Protein AF-A0A7W1K7L1-F1 (afdb_monomer_lite)

Structure (mmCIF, N/CA/C/O backbone):
data_AF-A0A7W1K7L1-F1
#
_entry.id   AF-A0A7W1K7L1-F1
#
loop_
_atom_site.group_PDB
_atom_site.id
_atom_site.type_symbol
_atom_site.label_atom_id
_atom_site.label_alt_id
_atom_site.label_comp_id
_atom_site.label_asym_id
_atom_site.label_entity_id
_atom_site.label_seq_id
_atom_site.pdbx_PDB_ins_code
_atom_site.Cartn_x
_atom_site.Cartn_y
_atom_site.Cartn_z
_atom_site.occupancy
_atom_site.B_iso_or_equiv
_atom_site.auth_seq_id
_atom_site.auth_comp_id
_atom_site.auth_asym_id
_atom_site.auth_atom_id
_atom_site.pdbx_PDB_model_num
ATOM 1 N N . MET A 1 1 ? -33.844 -3.583 -2.821 1.00 43.12 1 MET A N 1
ATOM 2 C CA . MET A 1 1 ? -33.675 -2.345 -3.615 1.00 43.12 1 MET A CA 1
ATOM 3 C C . MET A 1 1 ? -32.262 -1.815 -3.399 1.00 43.12 1 MET A C 1
ATOM 5 O O . MET A 1 1 ? -32.013 -1.172 -2.392 1.00 43.12 1 MET A O 1
ATOM 9 N N . ALA A 1 2 ? -31.323 -2.146 -4.287 1.00 48.47 2 ALA A N 1
ATOM 10 C CA . ALA A 1 2 ? -29.920 -1.733 -4.203 1.00 48.47 2 ALA A CA 1
ATOM 11 C C . ALA A 1 2 ? -29.493 -1.219 -5.583 1.00 48.47 2 ALA A C 1
ATOM 13 O O . ALA A 1 2 ? -29.470 -1.991 -6.535 1.00 48.47 2 ALA A O 1
ATOM 14 N N . GLY A 1 3 ? -29.236 0.086 -5.717 1.00 50.56 3 GLY A N 1
ATOM 15 C CA . GLY A 1 3 ? -28.965 0.656 -7.043 1.00 50.56 3 GLY A CA 1
ATOM 16 C C . GLY A 1 3 ? -28.605 2.139 -7.125 1.00 50.56 3 GLY A C 1
ATOM 17 O O . GLY A 1 3 ? -28.751 2.700 -8.200 1.00 50.56 3 GLY A O 1
ATOM 18 N N . HIS A 1 4 ? -28.144 2.795 -6.049 1.00 46.75 4 HIS A N 1
ATOM 19 C CA . HIS A 1 4 ? -27.889 4.251 -6.092 1.00 46.75 4 HIS A CA 1
ATOM 20 C C . HIS A 1 4 ? -26.486 4.717 -5.657 1.00 46.75 4 HIS A C 1
ATOM 22 O O . HIS A 1 4 ? -26.177 5.897 -5.786 1.00 46.75 4 HIS A O 1
ATOM 28 N N . HIS A 1 5 ? -25.577 3.829 -5.235 1.00 46.12 5 HIS A N 1
ATOM 29 C CA . HIS A 1 5 ? -24.239 4.257 -4.779 1.00 46.12 5 HIS A CA 1
ATOM 30 C C . HIS A 1 5 ? -23.167 4.363 -5.879 1.00 46.12 5 HIS A C 1
ATOM 32 O O . HIS A 1 5 ? -22.058 4.813 -5.600 1.00 46.12 5 HIS A O 1
ATOM 38 N N . ARG A 1 6 ? -23.468 4.000 -7.135 1.00 51.22 6 ARG A N 1
ATOM 39 C CA . ARG A 1 6 ? -22.463 3.982 -8.218 1.00 51.22 6 ARG A CA 1
ATOM 40 C C . ARG A 1 6 ? -22.282 5.337 -8.930 1.00 51.22 6 ARG A C 1
ATOM 42 O O . ARG A 1 6 ? -21.252 5.557 -9.554 1.00 51.22 6 ARG A O 1
ATOM 49 N N . VAL A 1 7 ? -23.223 6.277 -8.794 1.00 51.81 7 VAL A N 1
ATOM 50 C CA . VAL A 1 7 ? -23.229 7.530 -9.586 1.00 51.81 7 VAL A CA 1
ATOM 51 C C . VAL A 1 7 ? -22.356 8.643 -8.977 1.00 51.81 7 VAL A C 1
ATOM 53 O O . VAL A 1 7 ? -21.816 9.474 -9.702 1.00 51.81 7 VAL A O 1
ATOM 56 N N . LEU A 1 8 ? -22.124 8.639 -7.659 1.00 44.47 8 LEU A N 1
ATOM 57 C CA . LEU A 1 8 ? -21.422 9.741 -6.977 1.00 44.47 8 LEU A CA 1
ATOM 58 C C . LEU A 1 8 ? -19.883 9.696 -7.072 1.00 44.47 8 LEU A C 1
ATOM 60 O O . LEU A 1 8 ? -19.234 10.683 -6.739 1.00 44.47 8 LEU A O 1
ATOM 64 N N . ARG A 1 9 ? -19.272 8.607 -7.569 1.00 45.88 9 ARG A N 1
ATOM 65 C CA . ARG A 1 9 ? -17.807 8.534 -7.783 1.00 45.88 9 ARG A CA 1
ATOM 66 C C . ARG A 1 9 ? -17.337 9.094 -9.134 1.00 45.88 9 ARG A C 1
ATOM 68 O O . ARG A 1 9 ? -16.158 9.412 -9.270 1.00 45.88 9 ARG A O 1
ATOM 75 N N . GLY A 1 10 ? -18.229 9.257 -10.115 1.00 44.47 10 GLY A N 1
ATOM 76 C CA . GLY A 1 10 ? -17.862 9.728 -11.459 1.00 44.47 10 GLY A CA 1
ATOM 77 C C . GLY A 1 10 ? -17.667 11.245 -11.575 1.00 44.47 10 GLY A C 1
ATOM 78 O O . GLY A 1 10 ? -16.867 11.714 -12.382 1.00 44.47 10 GLY A O 1
ATOM 79 N N . THR A 1 11 ? -18.361 12.044 -10.760 1.00 44.56 11 THR A N 1
ATOM 80 C CA . THR A 1 11 ? -18.373 13.511 -10.908 1.00 44.56 11 THR A CA 1
ATOM 81 C C . THR A 1 11 ? -17.123 14.192 -10.350 1.00 44.56 11 THR A C 1
ATOM 83 O O . THR A 1 11 ? -16.664 15.175 -10.933 1.00 44.56 11 THR A O 1
ATOM 86 N N . PHE A 1 12 ? -16.509 13.645 -9.295 1.00 52.03 12 PHE A N 1
ATOM 87 C CA . PHE A 1 12 ? -15.275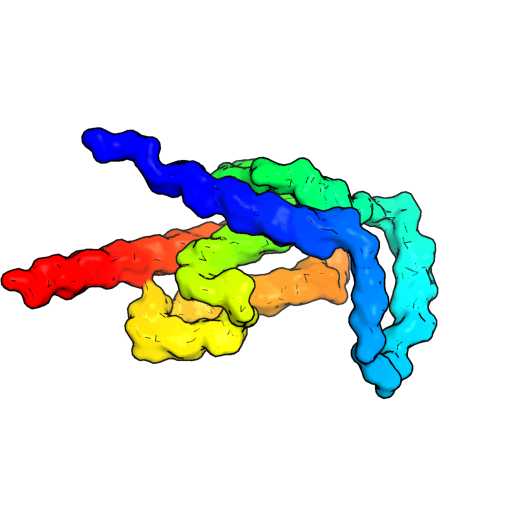 14.197 -8.716 1.00 52.03 12 PHE A CA 1
ATOM 88 C C . PHE A 1 12 ? -14.072 14.062 -9.666 1.00 52.03 12 PHE A C 1
ATOM 90 O O . PHE A 1 12 ? -13.269 14.985 -9.803 1.00 52.03 12 PHE A O 1
ATOM 97 N N . ARG A 1 13 ? -13.998 12.955 -10.423 1.00 50.19 13 ARG A N 1
ATOM 98 C CA . ARG A 1 13 ? -12.931 12.719 -11.413 1.00 50.19 13 ARG A CA 1
ATOM 99 C C . ARG A 1 13 ? -12.939 13.749 -12.548 1.00 50.19 13 ARG A C 1
ATOM 101 O O . ARG A 1 13 ? -11.878 14.145 -13.027 1.00 50.19 13 ARG A O 1
ATOM 108 N N . ARG A 1 14 ? -14.118 14.251 -12.935 1.00 54.31 14 ARG A N 1
ATOM 109 C CA . ARG A 1 14 ? -14.247 15.240 -14.018 1.00 54.31 14 ARG A CA 1
ATOM 110 C C . ARG A 1 14 ? -13.666 16.608 -13.640 1.00 54.31 14 ARG A C 1
ATOM 112 O O . ARG A 1 14 ? -13.083 17.257 -14.496 1.00 54.31 14 ARG A O 1
ATOM 119 N N . GLN A 1 15 ? -13.761 17.024 -12.373 1.00 50.12 15 GLN A N 1
ATOM 120 C CA . GLN A 1 15 ? -13.224 18.319 -11.923 1.00 50.12 15 GLN A CA 1
ATOM 121 C C . GLN A 1 15 ? -11.690 18.334 -11.852 1.00 50.12 15 GLN A C 1
ATOM 123 O O . GLN A 1 15 ? -11.073 19.337 -12.207 1.00 50.12 15 GLN A O 1
ATOM 128 N N . ILE A 1 16 ? -11.068 17.213 -11.469 1.00 57.78 16 ILE A N 1
ATOM 129 C CA . ILE A 1 16 ? -9.602 17.074 -11.474 1.00 57.78 16 ILE A CA 1
ATOM 130 C C . ILE A 1 16 ? -9.067 17.056 -12.913 1.00 57.78 16 ILE A C 1
ATOM 132 O O . ILE A 1 16 ? -8.047 17.680 -13.195 1.00 57.78 16 ILE A O 1
ATOM 136 N N . ARG A 1 17 ? -9.792 16.420 -13.842 1.00 47.59 17 ARG A N 1
ATOM 137 C CA . ARG A 1 17 ? -9.456 16.416 -15.273 1.00 47.59 17 ARG A CA 1
ATOM 138 C C . ARG A 1 17 ? -9.437 17.829 -15.864 1.00 47.59 17 ARG A C 1
ATOM 140 O O . ARG A 1 17 ? -8.451 18.207 -16.485 1.00 47.59 17 ARG A O 1
ATOM 147 N N . THR A 1 18 ? -10.447 18.650 -15.570 1.00 52.47 18 THR A N 1
ATOM 148 C CA . THR A 1 18 ? -10.486 20.056 -16.015 1.00 52.47 18 THR A CA 1
ATOM 149 C C . THR A 1 18 ? -9.345 20.900 -15.427 1.00 52.47 18 THR A C 1
ATOM 151 O O . THR A 1 18 ? -8.847 21.808 -16.088 1.00 52.47 18 THR A O 1
ATOM 154 N N . LEU A 1 19 ? -8.893 20.594 -14.206 1.00 54.38 19 LEU A N 1
ATOM 155 C CA . LEU A 1 19 ? -7.740 21.252 -13.575 1.00 54.38 19 LEU A CA 1
ATOM 156 C C . LEU A 1 19 ? -6.390 20.835 -14.182 1.00 54.38 19 LEU A C 1
ATOM 158 O O . LEU A 1 19 ? -5.443 21.617 -14.125 1.00 54.38 19 LEU A O 1
ATOM 162 N N . LEU A 1 20 ? -6.297 19.633 -14.758 1.00 54.44 20 LEU A N 1
ATOM 163 C CA . LEU A 1 20 ? -5.069 19.091 -15.354 1.00 54.44 20 LEU A CA 1
ATOM 164 C C . LEU A 1 20 ? -4.956 19.337 -16.866 1.00 54.44 20 LEU A C 1
ATOM 166 O O . LEU A 1 20 ? -3.842 19.405 -17.379 1.00 54.44 20 LEU A O 1
ATOM 170 N N . GLU A 1 21 ? -6.078 19.483 -17.574 1.00 62.81 21 GLU A N 1
ATOM 171 C CA . GLU A 1 21 ? -6.118 19.770 -19.019 1.00 62.81 21 GLU A CA 1
ATOM 172 C C . GLU A 1 21 ? -6.069 21.282 -19.329 1.00 62.81 21 GLU A C 1
ATOM 174 O O . GLU A 1 21 ? -5.830 21.681 -20.469 1.00 62.81 21 GLU A O 1
ATOM 179 N N . GLY A 1 22 ? -6.251 22.144 -18.322 1.00 49.06 22 GLY A N 1
ATOM 180 C CA . GLY A 1 22 ? -6.061 23.589 -18.453 1.00 49.06 22 GLY A CA 1
ATOM 181 C C . GLY A 1 22 ? -4.575 23.987 -18.514 1.00 49.06 22 GLY A C 1
ATOM 182 O O . GLY A 1 22 ? -3.738 23.344 -17.879 1.00 49.06 22 GLY A O 1
ATOM 183 N N . PRO A 1 23 ? -4.205 25.065 -19.237 1.00 51.47 23 PRO A N 1
ATOM 184 C CA . PRO A 1 23 ? -2.822 25.525 -19.311 1.00 51.47 23 PRO A CA 1
ATOM 185 C C . PRO A 1 23 ? -2.317 25.866 -17.906 1.00 51.47 23 PRO A C 1
ATOM 187 O O . PRO A 1 23 ? -2.816 26.794 -17.266 1.00 51.47 23 PRO A O 1
ATOM 190 N N . ILE A 1 24 ? -1.333 25.097 -17.428 1.00 55.31 24 ILE A N 1
ATOM 191 C CA . ILE A 1 24 ? -0.724 25.240 -16.103 1.00 55.31 24 ILE A CA 1
ATOM 192 C C . ILE A 1 24 ? -0.146 26.655 -15.995 1.00 55.31 24 ILE A C 1
ATOM 194 O O . ILE A 1 24 ? 0.951 26.956 -16.472 1.00 55.31 24 ILE A O 1
ATOM 198 N N . LYS A 1 25 ? -0.912 27.560 -15.381 1.00 49.34 25 LYS A N 1
ATOM 199 C CA . LYS A 1 25 ? -0.480 28.922 -15.074 1.00 49.34 25 LYS A CA 1
ATOM 200 C C . LYS A 1 25 ? 0.642 28.808 -14.049 1.00 49.34 25 LYS A C 1
ATOM 202 O O . LYS A 1 25 ? 0.368 28.515 -12.894 1.00 49.34 25 LYS A O 1
ATOM 207 N N . ARG A 1 26 ? 1.889 28.986 -14.503 1.00 45.91 26 ARG A N 1
ATOM 208 C CA . ARG A 1 26 ? 3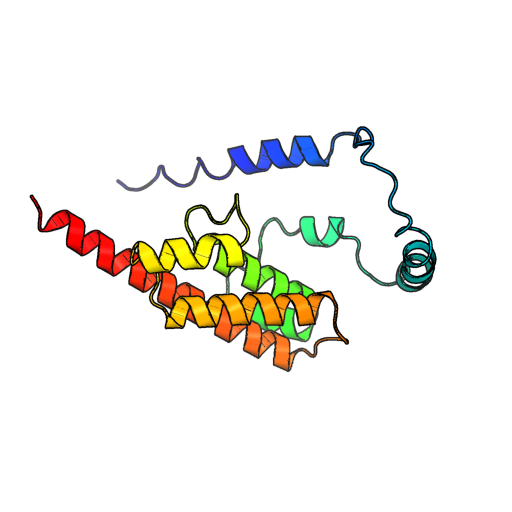.140 29.079 -13.724 1.00 45.91 26 ARG A CA 1
ATOM 209 C C . ARG A 1 26 ? 2.898 29.414 -12.243 1.00 45.91 26 ARG A C 1
ATOM 211 O O . ARG A 1 26 ? 2.685 30.574 -11.893 1.00 45.91 26 ARG A O 1
ATOM 218 N N . TRP A 1 27 ? 2.982 28.406 -11.377 1.00 45.28 27 TRP A N 1
ATOM 219 C CA . TRP A 1 27 ? 3.148 28.628 -9.944 1.00 45.28 27 TRP A CA 1
ATOM 220 C C . TRP A 1 27 ? 4.601 29.040 -9.724 1.00 45.28 27 TRP A C 1
ATOM 222 O O . TRP A 1 27 ? 5.528 28.251 -9.884 1.00 45.28 27 TRP A O 1
ATOM 232 N N . LYS A 1 28 ? 4.798 30.329 -9.455 1.00 49.06 28 LYS A N 1
ATOM 233 C CA . LYS A 1 28 ? 6.099 30.931 -9.172 1.00 49.06 28 LYS A CA 1
ATOM 234 C C . LYS A 1 28 ? 6.452 30.614 -7.716 1.00 49.06 28 LYS A C 1
ATOM 236 O O . LYS A 1 28 ? 6.093 31.372 -6.822 1.00 49.06 28 LYS A O 1
ATOM 241 N N . ALA A 1 29 ? 7.103 29.478 -7.482 1.00 43.91 29 ALA A N 1
ATOM 242 C CA . ALA A 1 29 ? 7.552 29.049 -6.161 1.00 43.91 29 ALA A CA 1
ATOM 243 C C . ALA A 1 29 ? 9.087 29.005 -6.097 1.00 43.91 29 ALA A C 1
ATOM 245 O O . ALA A 1 29 ? 9.675 27.977 -6.389 1.00 43.91 29 ALA A O 1
ATOM 246 N N . GLY A 1 30 ? 9.680 30.141 -5.706 1.00 48.38 30 GLY A N 1
ATOM 247 C CA . GLY A 1 30 ? 10.925 30.257 -4.925 1.00 48.38 30 GLY A CA 1
ATOM 248 C C . GLY A 1 30 ? 12.270 29.775 -5.513 1.00 48.38 30 GLY A C 1
ATOM 249 O O . GLY A 1 30 ? 12.303 28.914 -6.383 1.00 48.38 30 GLY A O 1
ATOM 250 N N . PRO A 1 31 ? 13.407 30.325 -5.036 1.00 44.44 31 PRO A N 1
ATOM 251 C CA . PRO A 1 31 ? 14.736 30.046 -5.570 1.00 44.44 31 PRO A CA 1
ATOM 252 C C . PRO A 1 31 ? 15.400 28.898 -4.797 1.00 44.44 31 PRO A C 1
ATOM 254 O O . PRO A 1 31 ? 16.012 29.115 -3.756 1.00 44.44 31 PRO A O 1
ATOM 257 N N . PHE A 1 32 ? 15.295 27.673 -5.304 1.00 41.03 32 PHE A N 1
ATOM 258 C CA . PHE A 1 32 ? 16.209 26.599 -4.921 1.00 41.03 32 PHE A CA 1
ATOM 259 C C . PHE A 1 32 ? 16.811 26.006 -6.192 1.00 41.03 32 PHE A C 1
ATOM 261 O O . PHE A 1 32 ? 16.098 25.490 -7.049 1.00 41.03 32 PHE A O 1
ATOM 268 N N . GLU A 1 33 ? 18.132 26.132 -6.311 1.00 44.78 33 GLU A N 1
ATOM 269 C CA . GLU A 1 33 ? 18.977 25.657 -7.411 1.00 44.78 33 GLU A CA 1
ATOM 270 C C . GLU A 1 33 ? 19.049 24.118 -7.446 1.00 44.78 33 GLU A C 1
ATOM 272 O O . GLU A 1 33 ? 20.100 23.517 -7.264 1.00 44.78 33 GLU A O 1
ATOM 277 N N . PHE A 1 34 ? 17.914 23.455 -7.669 1.00 44.59 34 PHE A N 1
ATOM 278 C CA . PHE A 1 34 ? 17.819 21.995 -7.815 1.00 44.59 34 PHE A CA 1
ATOM 279 C C . PHE A 1 34 ? 17.600 21.550 -9.273 1.00 44.59 34 PHE A C 1
ATOM 281 O O . PHE A 1 34 ? 17.309 20.386 -9.539 1.00 44.59 34 PHE A O 1
ATOM 288 N N . GLU A 1 35 ? 17.714 22.472 -10.234 1.00 45.75 35 GLU A N 1
ATOM 289 C CA . GLU A 1 35 ? 17.145 22.287 -11.577 1.00 45.75 35 GLU A CA 1
ATOM 290 C C . GLU A 1 35 ? 18.160 21.893 -12.667 1.00 45.75 35 GLU A C 1
ATOM 292 O O . GLU A 1 35 ? 17.755 21.459 -13.744 1.00 45.75 35 GLU A O 1
ATOM 297 N N . ASN A 1 36 ? 19.474 21.974 -12.421 1.00 44.47 36 ASN A N 1
ATOM 298 C CA . ASN A 1 36 ? 20.441 21.904 -13.529 1.00 44.47 36 ASN A CA 1
ATOM 299 C C . ASN A 1 36 ? 20.991 20.497 -13.850 1.00 44.47 36 ASN A C 1
ATOM 301 O O . ASN A 1 36 ? 21.446 20.258 -14.969 1.00 44.47 36 ASN A O 1
ATOM 305 N N . GLU A 1 37 ? 20.907 19.533 -12.927 1.00 41.69 37 GLU A N 1
ATOM 306 C CA . GLU A 1 37 ? 21.309 18.138 -13.208 1.00 41.69 37 GLU A CA 1
ATOM 307 C C . GLU A 1 37 ? 20.144 17.260 -13.698 1.00 41.69 37 GLU A C 1
ATOM 309 O O . GLU A 1 37 ? 20.343 16.315 -14.463 1.00 41.69 37 GLU A O 1
ATOM 314 N N . TRP A 1 38 ? 18.904 17.630 -13.365 1.00 48.28 38 TRP A N 1
ATOM 315 C CA . TRP A 1 38 ? 17.694 16.901 -13.763 1.00 48.28 38 TRP A CA 1
ATOM 316 C C . TRP A 1 38 ? 17.334 17.045 -15.248 1.00 48.28 38 TRP A C 1
ATOM 318 O O . TRP A 1 38 ? 16.736 16.134 -15.826 1.00 48.28 38 TRP A O 1
ATOM 328 N N . GLY A 1 39 ? 17.715 18.153 -15.892 1.00 46.34 39 GLY A N 1
ATOM 329 C CA . GLY A 1 39 ? 17.465 18.366 -17.322 1.00 46.34 39 GLY A CA 1
ATOM 330 C C . GLY A 1 39 ? 18.221 17.376 -18.214 1.00 46.34 39 GLY A C 1
ATOM 331 O O . GLY A 1 39 ? 17.650 16.824 -19.152 1.00 46.34 39 GLY A O 1
ATOM 332 N N . LYS A 1 40 ? 19.479 17.074 -17.869 1.00 43.00 40 LYS A N 1
ATOM 333 C CA . LYS A 1 40 ? 20.368 16.238 -18.694 1.00 43.00 40 LYS A CA 1
ATOM 334 C C . LYS A 1 40 ? 20.036 14.746 -18.609 1.00 43.00 40 LYS A C 1
ATOM 336 O O . LYS A 1 40 ? 20.103 14.046 -19.614 1.00 43.00 40 LYS A O 1
ATOM 341 N N . ALA A 1 41 ? 19.599 14.269 -17.441 1.00 47.38 41 ALA A N 1
ATOM 342 C CA . ALA A 1 41 ? 19.157 12.882 -17.271 1.00 47.38 41 ALA A CA 1
ATOM 343 C C . ALA A 1 41 ? 17.830 12.593 -18.001 1.00 47.38 41 ALA A C 1
ATOM 345 O O . ALA A 1 41 ? 17.609 11.493 -18.506 1.00 47.38 41 ALA A O 1
ATOM 346 N N . ARG A 1 42 ? 16.945 13.592 -18.105 1.00 44.16 42 ARG A N 1
ATOM 347 C CA . ARG A 1 42 ? 15.638 13.438 -18.757 1.00 44.16 42 ARG A CA 1
ATOM 348 C C . ARG A 1 42 ? 15.731 13.419 -20.283 1.00 44.16 42 ARG A C 1
ATOM 350 O O . ARG A 1 42 ? 14.923 12.753 -20.924 1.00 44.16 42 ARG A O 1
ATOM 357 N N . GLU A 1 43 ? 16.726 14.094 -20.852 1.00 42.78 43 GLU A N 1
ATOM 358 C CA . GLU A 1 43 ? 16.976 14.103 -22.297 1.00 42.78 43 GLU A CA 1
ATOM 359 C C . GLU A 1 43 ? 17.525 12.754 -22.799 1.00 42.78 43 GLU A C 1
ATOM 361 O O . GLU A 1 43 ? 17.143 12.302 -23.874 1.00 42.78 43 GLU A O 1
ATOM 366 N N . GLN A 1 44 ? 18.307 12.036 -21.979 1.00 46.09 44 GLN A N 1
ATOM 367 C CA . GLN A 1 44 ? 18.783 10.680 -22.306 1.00 46.09 44 GLN A CA 1
ATOM 368 C C . GLN A 1 44 ? 17.717 9.585 -22.134 1.00 46.09 44 GLN A C 1
ATOM 370 O O . GLN A 1 44 ? 17.759 8.573 -22.827 1.00 46.09 44 GLN A O 1
ATOM 375 N N . VAL A 1 45 ? 16.742 9.776 -21.240 1.00 47.06 45 VAL A N 1
ATOM 376 C CA . VAL A 1 45 ? 15.674 8.789 -20.964 1.00 47.06 45 VAL A CA 1
ATOM 377 C C . VAL A 1 45 ? 14.397 9.058 -21.785 1.00 47.06 45 VAL A C 1
ATOM 379 O O . VAL A 1 45 ? 13.532 8.190 -21.920 1.00 47.06 45 VAL A O 1
ATOM 382 N N . GLY A 1 46 ? 14.280 10.241 -22.394 1.00 41.09 46 GLY A N 1
ATOM 383 C CA . GLY A 1 46 ? 13.091 10.703 -23.117 1.00 41.09 46 GLY A CA 1
ATOM 384 C C . GLY A 1 46 ? 12.741 9.961 -24.413 1.00 41.09 46 GLY A C 1
ATOM 385 O O . GLY A 1 46 ? 11.674 10.224 -24.961 1.00 41.09 46 GLY A O 1
ATOM 386 N N . GLN A 1 47 ? 13.579 9.040 -24.902 1.00 44.69 47 GLN A N 1
ATOM 387 C CA . GLN A 1 47 ? 13.314 8.319 -26.158 1.00 44.69 47 GLN A CA 1
ATOM 388 C C . GLN A 1 47 ? 12.602 6.965 -25.999 1.00 44.69 47 GLN A C 1
ATOM 390 O O . GLN A 1 47 ? 12.103 6.454 -26.998 1.00 44.69 47 GLN A O 1
ATOM 395 N N . SER A 1 48 ? 12.464 6.416 -24.782 1.00 45.66 48 SER A N 1
ATOM 396 C CA . SER A 1 48 ? 11.885 5.064 -24.612 1.00 45.66 48 SER A CA 1
ATOM 397 C C . SER A 1 48 ? 10.894 4.897 -23.457 1.00 45.66 48 SER A C 1
ATOM 399 O O . SER A 1 48 ? 10.391 3.795 -23.254 1.00 45.66 48 SER A O 1
ATOM 401 N N . VAL A 1 49 ? 10.581 5.950 -22.692 1.00 45.09 49 VAL A N 1
ATOM 402 C CA . VAL A 1 49 ? 9.615 5.847 -21.585 1.00 45.09 49 VAL A CA 1
ATOM 403 C C . VAL A 1 49 ? 8.248 6.378 -22.031 1.00 45.09 49 VAL A C 1
ATOM 405 O O . VAL A 1 49 ? 8.150 7.564 -22.365 1.00 45.09 49 VAL A O 1
ATOM 408 N N . PRO A 1 50 ? 7.180 5.553 -22.031 1.00 43.97 50 PRO A N 1
ATOM 409 C CA . PRO A 1 50 ? 5.838 6.024 -22.344 1.00 43.97 50 PRO A CA 1
ATOM 410 C C . PRO A 1 50 ? 5.457 7.179 -21.413 1.00 43.97 50 PRO A C 1
ATOM 412 O O . PRO A 1 50 ? 5.645 7.137 -20.196 1.00 43.97 50 PRO A O 1
ATOM 415 N N . THR A 1 51 ? 4.961 8.258 -22.011 1.00 41.38 51 THR A N 1
ATOM 416 C CA . THR A 1 51 ? 4.656 9.519 -21.334 1.00 41.38 51 THR A CA 1
ATOM 417 C C . THR A 1 51 ? 3.669 9.287 -20.184 1.00 41.38 51 THR A C 1
ATOM 419 O O . THR A 1 51 ? 2.750 8.486 -20.310 1.00 41.38 51 THR A O 1
ATOM 422 N N . ARG A 1 52 ? 3.777 10.034 -19.075 1.00 38.88 52 ARG A N 1
ATOM 423 C CA . ARG A 1 52 ? 2.834 9.980 -17.929 1.00 38.88 52 ARG A CA 1
ATOM 424 C C . ARG A 1 52 ? 1.350 10.089 -18.338 1.00 38.88 52 ARG A C 1
ATOM 426 O O . ARG A 1 52 ? 0.491 9.553 -17.649 1.00 38.88 52 ARG A O 1
ATOM 433 N N . ALA A 1 53 ? 1.061 10.735 -19.470 1.00 38.56 53 ALA A N 1
ATOM 434 C CA . A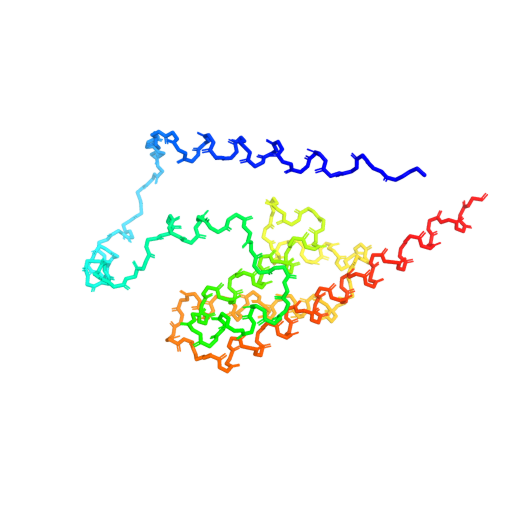LA A 1 53 ? -0.267 10.784 -20.083 1.00 38.56 53 ALA A CA 1
ATOM 435 C C . ALA A 1 53 ? -0.767 9.410 -20.583 1.00 38.56 53 ALA A C 1
ATOM 437 O O . ALA A 1 53 ? -1.948 9.111 -20.445 1.00 38.56 53 ALA A O 1
ATOM 438 N N . ALA A 1 54 ? 0.118 8.541 -21.082 1.00 41.84 54 ALA A N 1
ATOM 439 C CA . ALA A 1 54 ? -0.213 7.180 -21.509 1.00 41.84 54 ALA A CA 1
ATOM 440 C C . ALA A 1 54 ? -0.578 6.269 -20.320 1.00 41.84 54 ALA A C 1
ATOM 442 O O . ALA A 1 54 ? -1.481 5.443 -20.426 1.00 41.84 54 ALA A O 1
ATOM 443 N N . LEU A 1 55 ? 0.044 6.480 -19.153 1.00 42.69 55 LEU A N 1
ATOM 444 C CA . LEU A 1 55 ? -0.344 5.798 -17.909 1.00 42.69 55 LEU A CA 1
ATOM 445 C C . LEU A 1 55 ? -1.670 6.331 -17.338 1.00 42.69 55 LEU A C 1
ATOM 447 O O . LEU A 1 55 ? -2.432 5.569 -16.761 1.00 42.69 55 LEU A O 1
ATOM 451 N N . ALA A 1 56 ? -1.981 7.615 -17.540 1.00 44.50 56 ALA A N 1
ATOM 452 C CA . ALA A 1 56 ? -3.256 8.214 -17.127 1.00 44.50 56 ALA A CA 1
ATOM 453 C C . ALA A 1 56 ? -4.438 7.882 -18.064 1.00 44.50 56 ALA A C 1
ATOM 455 O O . ALA A 1 56 ? -5.571 8.237 -17.758 1.00 44.50 56 ALA A O 1
ATOM 456 N N . SER A 1 57 ? -4.180 7.225 -19.202 1.00 40.31 57 SER A N 1
ATOM 457 C CA . SER A 1 57 ? -5.206 6.837 -20.185 1.00 40.31 57 SER A CA 1
ATOM 458 C C . SER A 1 57 ? -5.910 5.515 -19.850 1.00 40.31 57 SER A C 1
ATOM 460 O O . SER A 1 57 ? -6.864 5.154 -20.531 1.00 40.31 57 SER A O 1
ATOM 462 N N . HIS A 1 58 ? -5.454 4.795 -18.821 1.00 41.88 58 HIS A N 1
ATOM 463 C CA . HIS A 1 58 ? -6.093 3.572 -18.336 1.00 41.88 58 HIS A CA 1
ATOM 464 C C . HIS A 1 58 ? -7.085 3.954 -17.226 1.00 41.88 58 HIS A C 1
ATOM 466 O O . HIS A 1 58 ? -6.762 3.906 -16.042 1.00 41.88 58 HIS A O 1
ATOM 472 N N . ASP A 1 59 ? -8.268 4.435 -17.626 1.00 42.41 59 ASP A N 1
ATOM 473 C CA . ASP A 1 59 ? -9.387 4.773 -16.717 1.00 42.41 59 ASP A CA 1
ATOM 474 C C . ASP A 1 59 ? -9.997 3.505 -16.061 1.00 42.41 59 ASP A C 1
ATOM 476 O O . ASP A 1 59 ? -10.691 3.604 -15.047 1.00 42.41 59 ASP A O 1
ATOM 480 N N . ASP A 1 60 ? -9.640 2.329 -16.592 1.00 47.69 60 ASP A N 1
ATOM 481 C CA . ASP A 1 60 ? -9.841 0.994 -16.026 1.00 47.69 60 ASP A CA 1
ATOM 482 C C . ASP A 1 60 ? -8.485 0.478 -15.517 1.00 47.69 60 ASP A C 1
ATOM 484 O O . ASP A 1 60 ? -7.706 -0.131 -16.255 1.00 47.69 60 ASP A O 1
ATOM 488 N N . GLY A 1 61 ? -8.140 0.786 -14.265 1.00 50.03 61 GLY A N 1
ATOM 489 C CA . GLY A 1 61 ? -7.043 0.070 -13.613 1.00 50.03 61 GLY A CA 1
ATOM 490 C C . GLY A 1 61 ? -7.364 -1.431 -13.576 1.00 50.03 61 GLY A C 1
ATOM 491 O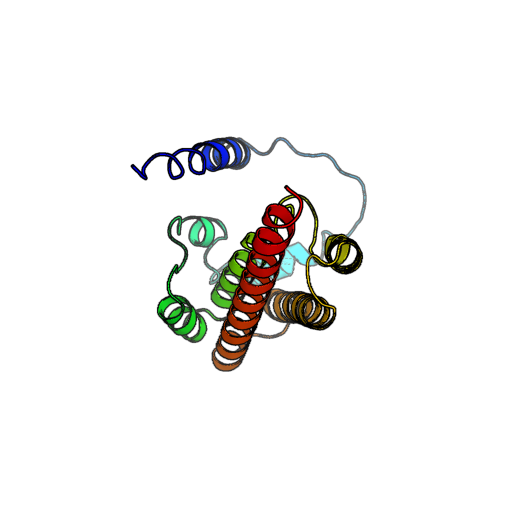 O . GLY A 1 61 ? -8.543 -1.779 -13.603 1.00 50.03 61 GLY A O 1
ATOM 492 N N . PRO A 1 62 ? -6.358 -2.318 -13.529 1.00 54.81 62 PRO A N 1
ATOM 493 C CA . PRO A 1 62 ? -6.606 -3.743 -13.338 1.00 54.81 62 PRO A CA 1
ATOM 494 C C . PRO A 1 62 ? -7.367 -3.938 -12.020 1.00 54.81 62 PRO A C 1
ATOM 496 O O . PRO A 1 62 ? -6.801 -3.788 -10.938 1.00 54.81 62 PRO A O 1
ATOM 499 N N . ASP A 1 63 ? -8.674 -4.179 -12.128 1.00 64.69 63 ASP A N 1
ATOM 500 C CA . ASP A 1 63 ? -9.547 -4.472 -10.989 1.00 64.69 63 ASP A CA 1
ATOM 501 C C . ASP A 1 63 ? -9.315 -5.913 -10.490 1.00 64.69 63 ASP A C 1
ATOM 503 O O . ASP A 1 63 ? -9.738 -6.252 -9.384 1.00 64.69 63 ASP A O 1
ATOM 507 N N . ASP A 1 64 ? -8.626 -6.743 -11.285 1.00 85.44 64 ASP A N 1
ATOM 508 C CA . ASP A 1 64 ? -8.278 -8.125 -10.970 1.00 85.44 64 ASP A CA 1
ATOM 509 C C . ASP A 1 64 ? -6.798 -8.265 -10.562 1.00 85.44 64 ASP A C 1
ATOM 511 O O . ASP A 1 64 ? -5.888 -7.674 -11.158 1.00 85.44 64 ASP A O 1
ATOM 515 N N . LEU A 1 65 ? -6.556 -9.082 -9.536 1.00 91.06 65 LEU A N 1
ATOM 516 C CA . LEU A 1 65 ? -5.222 -9.461 -9.079 1.00 91.06 65 LEU A CA 1
ATOM 517 C C . LEU A 1 65 ? -4.419 -10.107 -10.215 1.00 91.06 65 LEU A C 1
ATOM 519 O O . LEU A 1 65 ? -3.225 -9.833 -10.345 1.00 91.06 65 LEU A O 1
ATOM 523 N N . ASP A 1 66 ? -5.064 -10.923 -11.048 1.00 93.56 66 ASP A N 1
ATOM 524 C CA . ASP A 1 66 ? -4.399 -11.602 -12.162 1.00 93.56 66 ASP A CA 1
ATOM 525 C C . ASP A 1 66 ? -3.880 -10.598 -13.204 1.00 93.56 66 ASP A C 1
ATOM 527 O O . ASP A 1 66 ? -2.732 -10.700 -13.644 1.00 93.56 66 ASP A O 1
ATOM 531 N N . ASP A 1 67 ? -4.649 -9.546 -13.500 1.00 93.81 67 ASP A N 1
ATOM 532 C CA . ASP A 1 67 ? -4.230 -8.478 -14.413 1.00 93.81 67 ASP A CA 1
ATOM 533 C C . ASP A 1 67 ? -3.031 -7.689 -13.855 1.00 93.81 67 ASP A C 1
ATOM 535 O O . ASP A 1 67 ? -2.107 -7.325 -14.592 1.00 93.81 67 ASP A O 1
ATOM 539 N N . LEU A 1 68 ? -3.007 -7.436 -12.540 1.00 93.62 68 LEU A N 1
ATOM 540 C CA . LEU A 1 68 ? -1.865 -6.808 -11.866 1.00 93.62 68 LEU A CA 1
ATOM 541 C C . LEU A 1 68 ? -0.615 -7.692 -11.924 1.00 93.62 68 LEU A C 1
ATOM 543 O O . LEU A 1 68 ? 0.487 -7.181 -12.145 1.00 93.62 68 LEU A O 1
ATOM 547 N N . LEU A 1 69 ? -0.763 -9.004 -11.728 1.00 94.94 69 LEU A N 1
ATOM 548 C CA . LEU A 1 69 ? 0.347 -9.956 -11.785 1.00 94.94 69 LEU A CA 1
ATOM 549 C C . LEU A 1 69 ? 0.914 -10.083 -13.204 1.00 94.94 69 LEU A C 1
ATOM 551 O O . LEU A 1 69 ? 2.135 -10.126 -13.364 1.00 94.94 69 LEU A O 1
ATOM 555 N N . ASP A 1 70 ? 0.062 -10.064 -14.223 1.00 95.06 70 ASP A N 1
ATOM 556 C CA . ASP A 1 70 ? 0.476 -10.021 -15.626 1.00 95.06 70 ASP A CA 1
ATOM 557 C C . ASP A 1 70 ? 1.176 -8.704 -15.979 1.00 95.06 70 ASP A C 1
ATOM 559 O O . ASP A 1 70 ? 2.179 -8.686 -16.707 1.00 95.06 70 ASP A O 1
ATOM 563 N N . LEU A 1 71 ? 0.673 -7.583 -15.454 1.00 94.56 71 LEU A N 1
ATOM 564 C CA . LEU A 1 71 ? 1.304 -6.277 -15.611 1.00 94.56 71 LEU A CA 1
ATOM 565 C C . LEU A 1 71 ? 2.673 -6.236 -14.925 1.00 94.56 71 LEU A C 1
ATOM 567 O O . LEU A 1 71 ? 3.584 -5.608 -15.455 1.00 94.56 71 LEU A O 1
ATOM 571 N N . ALA A 1 72 ? 2.854 -6.920 -13.795 1.00 95.75 72 ALA A N 1
ATOM 572 C CA . ALA A 1 72 ? 4.125 -6.962 -13.078 1.00 95.75 72 ALA A CA 1
ATOM 573 C C . ALA A 1 72 ? 5.259 -7.578 -13.901 1.00 95.75 72 ALA A C 1
ATOM 575 O O . ALA A 1 72 ? 6.387 -7.104 -13.810 1.00 95.75 72 ALA A O 1
ATOM 576 N N . GLU A 1 73 ? 4.974 -8.586 -14.727 1.00 95.12 73 GLU A N 1
ATOM 577 C CA . GLU A 1 73 ? 5.980 -9.202 -15.602 1.00 95.12 73 GLU A CA 1
ATOM 578 C C . GLU A 1 73 ? 6.377 -8.272 -16.762 1.00 95.12 73 GLU A C 1
ATOM 580 O O . GLU A 1 73 ? 7.543 -8.207 -17.150 1.00 95.12 73 GLU A O 1
ATOM 585 N N . LYS A 1 74 ? 5.420 -7.508 -17.306 1.00 96.06 74 LYS A N 1
ATOM 586 C CA . LYS A 1 74 ? 5.626 -6.644 -18.487 1.00 96.06 74 LYS A CA 1
ATOM 587 C C . LYS A 1 74 ? 6.139 -5.249 -18.122 1.00 96.06 74 LYS A C 1
ATOM 589 O O . LYS A 1 74 ? 6.944 -4.663 -18.843 1.00 96.06 74 LYS A O 1
ATOM 594 N N . ALA A 1 75 ? 5.632 -4.699 -17.026 1.00 95.25 75 ALA A N 1
ATOM 595 C CA . ALA A 1 75 ? 5.867 -3.344 -16.551 1.00 95.25 75 ALA A CA 1
ATOM 596 C C . ALA A 1 75 ? 5.843 -3.302 -15.002 1.00 95.25 75 ALA A C 1
ATOM 598 O O . ALA A 1 75 ? 4.882 -2.809 -14.400 1.00 95.25 75 ALA A O 1
ATOM 599 N N . PRO A 1 76 ? 6.926 -3.763 -14.344 1.00 94.56 76 PRO A N 1
ATOM 600 C CA . PRO A 1 76 ? 6.995 -3.925 -12.888 1.00 94.56 76 PRO A CA 1
ATOM 601 C C . PRO A 1 76 ? 6.658 -2.650 -12.102 1.00 94.56 76 PRO A C 1
ATOM 603 O O . PRO A 1 76 ? 5.872 -2.671 -11.157 1.00 94.56 76 PRO A O 1
ATOM 606 N N . VAL A 1 77 ? 7.233 -1.512 -12.506 1.00 94.75 77 VAL A N 1
ATOM 607 C CA . VAL A 1 77 ? 7.055 -0.237 -11.793 1.00 94.75 77 VAL A CA 1
ATOM 608 C C . VAL A 1 77 ? 5.611 0.280 -11.900 1.00 94.75 77 VAL A C 1
ATOM 610 O O . VAL A 1 77 ? 5.030 0.590 -10.857 1.00 94.75 77 VAL A O 1
ATOM 613 N N . PRO A 1 78 ? 4.979 0.350 -13.091 1.00 94.25 78 PRO A N 1
ATOM 614 C CA . PRO A 1 78 ? 3.548 0.643 -13.192 1.00 94.25 78 PRO A CA 1
ATOM 615 C C . PRO A 1 78 ? 2.653 -0.275 -12.351 1.00 94.25 78 PRO A C 1
ATOM 617 O O . PRO A 1 78 ? 1.753 0.234 -11.685 1.00 94.25 78 PRO A O 1
ATOM 620 N N . ALA A 1 79 ? 2.926 -1.583 -12.317 1.00 94.56 79 ALA A N 1
ATOM 621 C CA . ALA A 1 79 ? 2.145 -2.537 -11.526 1.00 94.56 79 ALA A CA 1
ATOM 622 C C . ALA A 1 79 ? 2.211 -2.236 -10.018 1.00 94.56 79 ALA A C 1
ATOM 624 O O . ALA A 1 79 ? 1.185 -2.168 -9.344 1.00 94.56 79 ALA A O 1
ATOM 625 N N . ILE A 1 80 ? 3.413 -1.952 -9.504 1.00 94.31 80 ILE A N 1
ATOM 626 C CA . ILE A 1 80 ? 3.635 -1.538 -8.109 1.00 94.31 80 ILE A CA 1
ATOM 627 C C . ILE A 1 80 ? 2.868 -0.254 -7.784 1.00 94.31 80 ILE A C 1
ATOM 629 O O . ILE A 1 80 ? 2.224 -0.152 -6.741 1.00 94.31 80 ILE A O 1
ATOM 633 N N . LEU A 1 81 ? 2.920 0.743 -8.672 1.00 93.25 81 LEU A N 1
ATOM 634 C CA . LEU A 1 81 ? 2.221 2.010 -8.457 1.00 93.25 81 LEU A CA 1
ATOM 635 C C . LEU A 1 81 ? 0.698 1.836 -8.457 1.00 93.25 81 LEU A C 1
ATOM 637 O O . LEU A 1 81 ? 0.033 2.490 -7.653 1.00 93.25 81 LEU A O 1
ATOM 641 N N . ALA A 1 82 ? 0.160 0.969 -9.317 1.00 92.81 82 ALA A N 1
ATOM 642 C CA . ALA A 1 82 ? -1.264 0.649 -9.359 1.00 92.81 82 ALA A CA 1
ATOM 643 C C . ALA A 1 82 ? -1.717 -0.075 -8.078 1.00 92.81 82 ALA A C 1
ATOM 645 O O . ALA A 1 82 ? -2.646 0.386 -7.415 1.00 92.81 82 ALA A O 1
ATOM 646 N N . ALA A 1 83 ? -0.998 -1.123 -7.663 1.00 93.88 83 ALA A N 1
ATOM 647 C CA . ALA A 1 83 ? -1.272 -1.850 -6.422 1.00 93.88 83 ALA A CA 1
ATOM 648 C C . ALA A 1 83 ? -1.201 -0.946 -5.178 1.00 93.88 83 ALA A C 1
ATOM 650 O O . ALA A 1 83 ? -2.089 -0.980 -4.326 1.00 93.88 83 ALA A O 1
ATOM 651 N N . TYR A 1 84 ? -0.200 -0.062 -5.100 1.00 94.31 84 TYR A N 1
ATOM 652 C CA . TYR A 1 84 ? -0.103 0.918 -4.016 1.00 94.31 84 TYR A CA 1
ATOM 653 C C . TYR A 1 84 ? -1.315 1.855 -3.978 1.00 94.31 84 TYR A C 1
ATOM 655 O O . TYR A 1 84 ? -1.868 2.126 -2.914 1.00 94.31 84 TYR A O 1
ATOM 663 N N . GLN A 1 85 ? -1.743 2.367 -5.136 1.00 91.69 85 GLN A N 1
ATOM 664 C CA . GLN A 1 85 ? -2.907 3.249 -5.215 1.00 91.69 85 GLN A CA 1
ATOM 665 C C . GLN A 1 85 ? -4.189 2.540 -4.777 1.00 91.69 85 GLN A C 1
ATOM 667 O O . GLN A 1 85 ? -4.983 3.148 -4.059 1.00 91.69 85 GLN A O 1
ATOM 672 N N . ALA A 1 86 ? -4.366 1.270 -5.148 1.00 90.81 86 ALA A N 1
ATOM 673 C CA . ALA A 1 86 ? -5.484 0.455 -4.687 1.00 90.81 86 ALA A CA 1
ATOM 674 C C . ALA A 1 86 ? -5.472 0.315 -3.155 1.00 90.81 86 ALA A C 1
ATOM 676 O O . ALA A 1 86 ? -6.466 0.650 -2.507 1.00 90.81 86 ALA A O 1
ATOM 677 N N . ALA A 1 87 ? -4.325 -0.052 -2.567 1.00 90.19 87 ALA A N 1
ATOM 678 C CA . ALA A 1 87 ? -4.155 -0.165 -1.116 1.00 90.19 87 ALA A CA 1
ATOM 679 C C . ALA A 1 87 ? -4.498 1.138 -0.375 1.00 90.19 87 ALA A C 1
ATOM 681 O O . ALA A 1 87 ? -5.260 1.136 0.593 1.00 90.19 87 ALA A O 1
ATOM 682 N N . VAL A 1 88 ? -4.004 2.274 -0.873 1.00 90.19 88 VAL A N 1
ATOM 683 C CA . VAL A 1 88 ? -4.269 3.600 -0.293 1.00 90.19 88 VAL A CA 1
ATOM 684 C C . VAL A 1 88 ? -5.731 4.015 -0.454 1.00 90.19 88 VAL A C 1
ATOM 686 O O . VAL A 1 88 ? -6.301 4.601 0.464 1.00 90.19 88 VAL A O 1
ATOM 689 N N . ALA A 1 89 ? -6.372 3.695 -1.580 1.00 88.81 89 ALA A N 1
ATOM 690 C CA . ALA A 1 89 ? -7.789 3.982 -1.796 1.00 88.81 89 ALA A CA 1
ATOM 691 C C . ALA A 1 89 ? -8.707 3.221 -0.820 1.00 88.81 89 ALA A C 1
ATOM 693 O O . ALA A 1 89 ? -9.833 3.660 -0.571 1.00 88.81 89 ALA A O 1
ATOM 694 N N . GLY A 1 90 ? -8.225 2.115 -0.244 1.00 85.00 90 GLY A N 1
ATOM 695 C CA . GLY A 1 90 ? -8.892 1.375 0.825 1.00 85.00 90 GLY A CA 1
ATOM 696 C C . GLY A 1 90 ? -8.924 2.103 2.175 1.00 85.00 90 GLY A C 1
ATOM 697 O O . GLY A 1 90 ? -9.734 1.738 3.031 1.00 85.00 90 GLY A O 1
ATOM 698 N N . ILE A 1 91 ? -8.109 3.143 2.371 1.00 87.44 91 ILE A N 1
ATOM 699 C CA . ILE A 1 91 ? -8.009 3.906 3.620 1.00 87.44 91 ILE A CA 1
ATOM 700 C C . ILE A 1 91 ? -8.842 5.187 3.505 1.00 87.44 91 ILE A C 1
ATOM 702 O O . ILE A 1 91 ? -8.585 6.062 2.673 1.00 87.44 91 ILE A O 1
ATOM 706 N N . ASP A 1 92 ? -9.848 5.323 4.368 1.00 79.31 92 ASP A N 1
ATOM 707 C CA . ASP A 1 92 ? -10.718 6.499 4.362 1.00 79.31 92 ASP A CA 1
ATOM 708 C C . ASP A 1 92 ? -9.909 7.751 4.746 1.00 79.31 92 ASP A C 1
ATOM 710 O O . ASP A 1 92 ? -9.184 7.760 5.738 1.00 79.31 92 ASP A O 1
ATOM 714 N N . GLY A 1 93 ? -10.006 8.813 3.939 1.00 70.56 93 GLY A N 1
ATOM 715 C CA . GLY A 1 93 ? -9.254 10.058 4.148 1.00 70.56 93 GLY A CA 1
ATOM 716 C C . GLY A 1 93 ? -7.824 10.069 3.590 1.00 70.56 93 GLY A C 1
ATOM 717 O O . GLY A 1 93 ? -7.207 11.129 3.543 1.00 70.56 93 GLY A O 1
ATOM 718 N N . ALA A 1 94 ? -7.304 8.954 3.066 1.00 73.62 94 ALA A N 1
ATOM 719 C CA . ALA A 1 94 ? -5.936 8.903 2.536 1.00 73.62 94 ALA A CA 1
ATOM 720 C C . ALA A 1 94 ? -5.719 9.653 1.208 1.00 73.62 94 ALA A C 1
ATOM 722 O O . ALA A 1 94 ? -4.588 9.814 0.759 1.00 73.62 94 ALA A O 1
ATOM 723 N N . GLN A 1 95 ? -6.781 10.169 0.584 1.00 71.19 95 GLN A N 1
ATOM 724 C CA . GLN A 1 95 ? -6.662 10.993 -0.626 1.00 71.19 95 GLN A CA 1
ATOM 725 C C . GLN A 1 95 ? -6.084 12.390 -0.350 1.00 71.19 95 GLN A C 1
ATOM 727 O O . GLN A 1 95 ? -5.562 13.021 -1.267 1.00 71.19 95 GLN A O 1
ATOM 732 N N . THR A 1 96 ? -6.181 12.892 0.885 1.00 70.12 96 THR A N 1
ATOM 733 C CA . THR A 1 96 ? -5.794 14.271 1.233 1.00 70.12 96 THR A CA 1
ATOM 734 C C . THR A 1 96 ? -4.457 14.371 1.960 1.00 70.12 96 THR A C 1
ATOM 736 O O . THR A 1 96 ? -3.862 15.447 1.984 1.00 70.12 96 THR A O 1
ATOM 739 N N . ALA A 1 97 ? -3.948 13.274 2.523 1.00 78.81 97 ALA A N 1
ATOM 740 C CA . ALA A 1 97 ? -2.689 13.261 3.256 1.00 78.81 97 ALA A CA 1
ATOM 741 C C . ALA A 1 97 ? -1.882 11.986 2.986 1.00 78.81 97 ALA A C 1
ATOM 743 O O . ALA A 1 97 ? -2.417 10.927 2.679 1.00 78.81 97 ALA A O 1
ATOM 744 N N . SER A 1 98 ? -0.557 12.097 3.093 1.00 87.12 98 SER A N 1
ATOM 745 C CA . SER A 1 98 ? 0.357 10.974 2.876 1.00 87.12 98 SER A CA 1
ATOM 746 C C . SER A 1 98 ? 0.205 9.911 3.967 1.00 87.12 98 SER A C 1
ATOM 748 O O . SER A 1 98 ? 0.177 10.274 5.143 1.00 87.12 98 SER A O 1
ATOM 750 N N . ILE A 1 99 ? 0.235 8.625 3.597 1.00 89.38 99 ILE A N 1
ATOM 751 C CA . ILE A 1 99 ? 0.128 7.486 4.530 1.00 89.38 99 ILE A CA 1
ATOM 752 C C . ILE A 1 99 ? 1.010 7.626 5.781 1.00 89.38 99 ILE A C 1
ATOM 754 O O . ILE A 1 99 ? 0.442 7.557 6.866 1.00 89.38 99 ILE A O 1
ATOM 758 N N . PRO A 1 100 ? 2.318 7.958 5.697 1.00 90.38 100 PRO A N 1
ATOM 759 C CA . PRO A 1 100 ? 3.159 8.073 6.896 1.00 90.38 100 PRO A CA 1
ATOM 760 C C . PRO A 1 100 ? 2.725 9.161 7.889 1.00 90.38 100 PRO A C 1
ATOM 762 O O . PRO A 1 100 ? 3.135 9.150 9.041 1.00 90.38 100 PRO A O 1
ATOM 765 N N . LYS A 1 101 ? 1.927 10.140 7.443 1.00 90.00 101 LYS A N 1
ATOM 766 C CA . LYS A 1 101 ? 1.376 11.188 8.314 1.00 90.00 101 LYS A CA 1
ATOM 767 C C . LYS A 1 101 ? 0.042 10.785 8.932 1.00 90.00 101 LYS A C 1
ATOM 769 O O . LYS A 1 101 ? -0.302 11.289 9.992 1.00 90.00 101 LYS A O 1
ATOM 774 N N . LEU A 1 102 ? -0.722 9.938 8.246 1.00 89.69 102 LEU A N 1
ATOM 775 C CA . LEU A 1 102 ? -2.041 9.500 8.693 1.00 89.69 102 LEU A CA 1
ATOM 776 C C . LEU A 1 102 ? -1.966 8.276 9.598 1.00 89.69 102 LEU A C 1
ATOM 778 O O . LEU A 1 102 ? -2.776 8.151 10.511 1.00 89.69 102 LEU A O 1
ATOM 782 N N . SER A 1 103 ? -1.018 7.379 9.344 1.00 90.69 103 SER A N 1
ATOM 783 C CA . SER A 1 103 ? -1.017 6.055 9.950 1.00 90.69 103 SER A CA 1
ATOM 784 C C . SER A 1 103 ? -0.928 6.042 11.484 1.00 90.69 103 SER A C 1
ATOM 786 O O . SER A 1 103 ? -1.705 5.288 12.072 1.00 90.69 103 SER A O 1
ATOM 788 N N . PRO A 1 104 ? -0.186 6.943 12.170 1.00 91.94 104 PRO A N 1
ATOM 789 C CA . PRO A 1 104 ? -0.194 6.976 13.636 1.00 91.94 104 PRO A CA 1
ATOM 790 C C . PRO A 1 104 ? -1.577 7.296 14.216 1.00 91.94 104 PRO A C 1
ATOM 792 O O . PRO A 1 104 ? -2.023 6.647 15.157 1.00 91.94 104 PRO A O 1
ATOM 795 N N . ALA A 1 105 ? -2.293 8.249 13.609 1.00 91.50 105 ALA A N 1
ATOM 796 C CA . ALA A 1 105 ? -3.646 8.605 14.031 1.00 91.50 105 ALA A CA 1
ATOM 797 C C . ALA A 1 105 ? -4.639 7.464 13.758 1.00 91.50 105 ALA A C 1
ATOM 799 O O . ALA A 1 105 ? -5.553 7.230 14.544 1.00 91.50 105 ALA A O 1
ATOM 800 N N . LEU A 1 106 ? -4.457 6.723 12.660 1.00 91.19 106 LEU A N 1
ATOM 801 C CA . LEU A 1 106 ? -5.273 5.545 12.366 1.00 91.19 106 LEU A CA 1
ATOM 802 C C . LEU A 1 106 ? -5.066 4.449 13.418 1.00 91.19 106 LEU A C 1
ATOM 804 O O . LEU A 1 106 ? -6.045 3.850 13.849 1.00 91.19 106 LEU A O 1
ATOM 808 N N . VAL A 1 107 ? -3.834 4.205 13.863 1.00 94.00 107 VAL A N 1
ATOM 809 C CA . VAL A 1 107 ? -3.554 3.245 14.942 1.00 94.00 107 VAL A CA 1
ATOM 810 C C . VAL A 1 107 ? -4.156 3.716 16.266 1.00 94.00 107 VAL A C 1
ATOM 812 O O . VAL A 1 107 ? -4.837 2.939 16.931 1.00 94.00 107 VAL A O 1
ATOM 815 N N . GLU A 1 108 ? -3.966 4.987 16.632 1.00 93.81 108 GLU A N 1
ATOM 816 C CA . GLU A 1 108 ? -4.492 5.569 17.878 1.00 93.81 108 GLU A CA 1
ATOM 817 C C . GLU A 1 108 ? -6.022 5.472 17.962 1.00 93.81 108 GLU A C 1
ATOM 819 O O . GLU A 1 108 ? -6.579 5.133 19.004 1.00 93.81 108 GLU A O 1
ATOM 824 N N . LEU A 1 109 ? -6.710 5.689 16.839 1.00 90.44 109 LEU A N 1
ATOM 825 C CA . LEU A 1 109 ? -8.162 5.546 16.743 1.00 90.44 109 LEU A CA 1
ATOM 826 C C . LEU A 1 109 ? -8.629 4.078 16.688 1.00 90.44 109 LEU A C 1
ATOM 828 O O . LEU A 1 109 ? -9.831 3.827 16.575 1.00 90.44 109 LEU A O 1
ATOM 832 N N . GLY A 1 110 ? -7.711 3.106 16.705 1.00 91.06 110 GLY A N 1
ATOM 833 C CA . GLY A 1 110 ? -8.006 1.683 16.534 1.00 91.06 110 GLY A CA 1
ATOM 834 C C . GLY A 1 110 ? -8.517 1.348 15.133 1.00 91.06 110 GLY A C 1
ATOM 835 O O . GLY A 1 110 ? -9.277 0.396 14.948 1.00 91.06 110 GLY A O 1
ATOM 836 N N . TRP A 1 111 ? -8.179 2.170 14.134 1.00 90.44 111 TRP A N 1
ATOM 837 C CA . TRP A 1 111 ? -8.667 1.986 12.774 1.00 90.44 111 TRP A CA 1
ATOM 838 C C . TRP A 1 111 ? -7.950 0.884 12.016 1.00 90.44 111 TRP A C 1
ATOM 840 O O . TRP A 1 111 ? -8.557 0.221 11.169 1.00 90.44 111 TRP A O 1
ATOM 850 N N . ILE A 1 112 ? -6.676 0.734 12.325 1.00 92.75 112 ILE A N 1
ATOM 851 C CA . ILE A 1 112 ? -5.789 -0.310 11.849 1.00 92.75 112 ILE A CA 1
ATOM 852 C C . ILE A 1 112 ? -5.007 -0.809 13.062 1.00 92.75 112 ILE A C 1
ATOM 854 O O . ILE A 1 112 ? -4.781 -0.053 14.009 1.00 92.75 112 ILE A O 1
ATOM 858 N N . ASP A 1 113 ? -4.609 -2.073 13.052 1.00 94.31 113 ASP A N 1
ATOM 859 C CA . ASP A 1 113 ? -3.704 -2.590 14.073 1.00 94.31 113 ASP A CA 1
ATOM 860 C C . ASP A 1 113 ? -2.239 -2.184 13.775 1.00 94.31 113 ASP A C 1
ATOM 862 O O . ASP A 1 113 ? -1.919 -1.836 12.632 1.00 94.31 113 ASP A O 1
ATOM 866 N N . PRO A 1 114 ? -1.327 -2.256 14.765 1.00 95.00 114 PRO A N 1
ATOM 867 C CA . PRO A 1 114 ? 0.080 -1.899 14.565 1.00 95.00 114 PRO A CA 1
ATOM 868 C C . PRO A 1 114 ? 0.797 -2.694 13.462 1.00 95.00 114 PRO A C 1
ATOM 870 O O . PRO A 1 114 ? 1.664 -2.154 12.787 1.00 95.00 114 PRO A O 1
ATOM 873 N N . LYS A 1 115 ? 0.424 -3.958 13.217 1.00 95.06 115 LYS A N 1
ATOM 874 C CA . LYS A 1 115 ? 1.036 -4.763 12.145 1.00 95.06 115 LYS A CA 1
ATOM 875 C C . LYS A 1 115 ? 0.592 -4.275 10.768 1.00 95.06 115 LYS A C 1
ATOM 877 O O . LYS A 1 115 ? 1.377 -4.309 9.823 1.00 95.06 115 LYS A O 1
ATOM 882 N N . THR A 1 116 ? -0.657 -3.826 10.646 1.00 94.06 116 THR A N 1
ATOM 883 C CA . THR A 1 116 ? -1.161 -3.192 9.421 1.00 94.06 116 THR A CA 1
ATOM 884 C C . THR A 1 116 ? -0.449 -1.859 9.154 1.00 94.06 116 THR A C 1
ATOM 886 O O . THR A 1 116 ? -0.131 -1.565 8.002 1.00 94.06 116 THR A O 1
ATOM 889 N N . ASP A 1 117 ? -0.136 -1.078 10.194 1.00 95.19 117 ASP A N 1
ATOM 890 C CA . ASP A 1 117 ? 0.692 0.135 10.078 1.00 95.19 117 ASP A CA 1
ATOM 891 C C . ASP A 1 117 ? 2.119 -0.175 9.591 1.00 95.19 117 ASP A C 1
ATOM 893 O O . ASP A 1 117 ? 2.568 0.388 8.589 1.00 95.19 117 ASP A O 1
ATOM 897 N N . ASP A 1 118 ? 2.790 -1.154 10.205 1.00 94.75 118 ASP A N 1
ATOM 898 C CA . ASP A 1 118 ? 4.120 -1.609 9.779 1.00 94.75 118 ASP A CA 1
ATOM 899 C C . ASP A 1 118 ? 4.127 -2.050 8.305 1.00 94.75 118 ASP A C 1
ATOM 901 O O . ASP A 1 118 ? 5.023 -1.696 7.528 1.00 94.75 118 ASP A O 1
ATOM 905 N N . ALA A 1 119 ? 3.098 -2.793 7.885 1.00 94.56 119 ALA A N 1
ATOM 906 C CA . ALA A 1 119 ? 2.951 -3.236 6.504 1.00 94.56 119 ALA A CA 1
ATOM 907 C C . ALA A 1 119 ? 2.759 -2.056 5.536 1.00 94.56 119 ALA A C 1
ATOM 909 O O . ALA A 1 119 ? 3.368 -2.032 4.463 1.00 94.56 119 ALA A O 1
ATOM 910 N N . LEU A 1 120 ? 1.973 -1.043 5.916 1.00 94.19 120 LEU A N 1
ATOM 911 C CA . LEU A 1 120 ? 1.800 0.184 5.133 1.00 94.19 120 LEU A CA 1
ATOM 912 C C . LEU A 1 120 ? 3.110 0.969 5.002 1.00 94.19 120 LEU A C 1
ATOM 914 O O . LEU A 1 120 ? 3.449 1.415 3.902 1.00 94.19 120 LEU A O 1
ATOM 918 N N . ALA A 1 121 ? 3.881 1.105 6.082 1.00 93.56 121 ALA A N 1
ATOM 919 C CA . ALA A 1 121 ? 5.201 1.732 6.045 1.00 93.56 121 ALA A CA 1
ATOM 920 C C . ALA A 1 121 ? 6.168 0.968 5.119 1.00 93.56 121 ALA A C 1
ATOM 922 O O . ALA A 1 121 ? 6.898 1.574 4.320 1.00 93.56 121 ALA A O 1
ATOM 923 N N . GLY A 1 122 ? 6.121 -0.367 5.159 1.00 93.50 122 GLY A N 1
ATOM 924 C CA . GLY A 1 122 ? 6.836 -1.243 4.233 1.00 93.50 122 GLY A CA 1
ATOM 925 C C . GLY A 1 122 ? 6.442 -1.002 2.772 1.00 93.50 122 GLY A C 1
ATOM 926 O O . GLY A 1 122 ? 7.316 -0.790 1.927 1.00 93.50 122 GLY A O 1
ATOM 927 N N . LEU A 1 123 ? 5.142 -0.938 2.467 1.00 94.94 123 LEU A N 1
ATOM 928 C CA . LEU A 1 123 ? 4.634 -0.659 1.118 1.00 94.94 123 LEU A CA 1
ATOM 929 C C . LEU A 1 123 ? 5.080 0.706 0.587 1.00 94.94 123 LEU A C 1
ATOM 931 O O . LEU A 1 123 ? 5.439 0.809 -0.589 1.00 94.94 123 LEU A O 1
ATOM 935 N N . VAL A 1 124 ? 5.093 1.743 1.430 1.00 95.12 124 VAL A N 1
ATOM 936 C CA . VAL A 1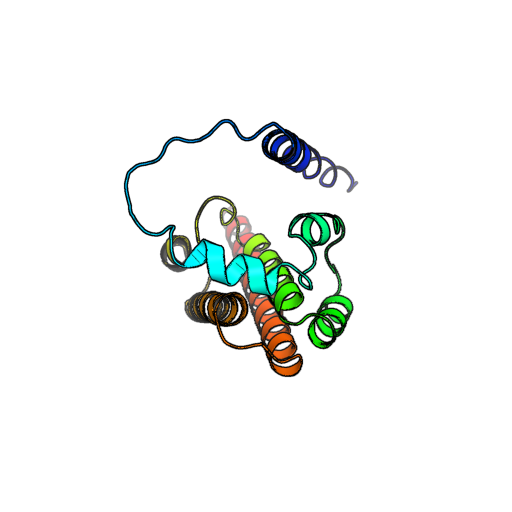 124 ? 5.605 3.076 1.064 1.00 95.12 124 VAL A CA 1
ATOM 937 C C . VAL A 1 124 ? 7.089 2.997 0.709 1.00 95.12 124 VAL A C 1
ATOM 939 O O . VAL A 1 124 ? 7.515 3.540 -0.313 1.00 95.12 124 VAL A O 1
ATOM 942 N N . THR A 1 125 ? 7.874 2.298 1.528 1.00 93.50 125 THR A N 1
ATOM 943 C CA . THR A 1 125 ? 9.318 2.129 1.321 1.00 93.50 125 THR A CA 1
ATOM 944 C C . THR A 1 125 ? 9.602 1.402 0.011 1.00 93.50 125 THR A C 1
ATOM 946 O O . THR A 1 125 ? 10.355 1.899 -0.826 1.00 93.50 125 THR A O 1
ATOM 949 N N . LEU A 1 126 ? 8.940 0.268 -0.220 1.00 91.81 126 LEU A N 1
ATOM 950 C CA . LEU A 1 126 ? 9.086 -0.524 -1.439 1.00 91.81 126 LEU A CA 1
ATOM 951 C C . LEU A 1 126 ? 8.614 0.238 -2.687 1.00 91.81 126 LEU A C 1
ATOM 953 O O . LEU A 1 126 ? 9.285 0.194 -3.716 1.00 91.81 126 LEU A O 1
ATOM 957 N N . ARG A 1 127 ? 7.525 1.014 -2.597 1.00 95.06 127 ARG A N 1
ATOM 958 C CA . ARG A 1 127 ? 7.072 1.895 -3.687 1.00 95.06 127 ARG A CA 1
ATOM 959 C C . ARG A 1 127 ? 8.118 2.950 -4.026 1.00 95.06 127 ARG A C 1
ATOM 961 O O . ARG A 1 127 ? 8.339 3.240 -5.200 1.00 95.06 127 ARG A O 1
ATOM 968 N N . ASN A 1 128 ? 8.755 3.543 -3.019 1.00 93.69 128 ASN A N 1
ATOM 969 C CA . ASN A 1 128 ? 9.802 4.539 -3.238 1.00 93.69 128 ASN A CA 1
ATOM 970 C C . ASN A 1 128 ? 11.046 3.911 -3.873 1.00 93.69 128 ASN A C 1
ATOM 972 O O . ASN A 1 128 ? 11.611 4.500 -4.793 1.00 93.69 128 ASN A O 1
ATOM 976 N N . LEU A 1 129 ? 11.425 2.703 -3.448 1.00 91.69 129 LEU A N 1
ATOM 977 C CA . LEU A 1 129 ? 12.501 1.937 -4.077 1.00 91.69 129 LEU A CA 1
ATOM 978 C C . LEU A 1 129 ? 12.175 1.584 -5.530 1.00 91.69 129 LEU A C 1
ATOM 980 O O . LEU A 1 129 ? 13.037 1.728 -6.386 1.00 91.69 129 LEU A O 1
ATOM 984 N N . ALA A 1 130 ? 10.940 1.196 -5.840 1.00 90.31 130 ALA A N 1
ATOM 985 C CA . ALA A 1 130 ? 10.536 0.919 -7.217 1.00 90.31 130 ALA A CA 1
ATOM 986 C C . ALA A 1 130 ? 10.526 2.177 -8.100 1.00 90.31 130 ALA A C 1
ATOM 988 O O . ALA A 1 130 ? 10.852 2.114 -9.282 1.00 90.31 130 ALA A O 1
ATOM 989 N N . ALA A 1 131 ? 10.151 3.328 -7.533 1.00 88.56 131 ALA A N 1
ATOM 990 C CA . ALA A 1 131 ? 10.053 4.586 -8.268 1.00 88.56 131 ALA A CA 1
ATOM 991 C C . ALA A 1 131 ? 11.407 5.281 -8.501 1.00 88.56 131 ALA A C 1
ATOM 993 O O . ALA A 1 131 ? 11.547 6.017 -9.477 1.00 88.56 131 ALA A O 1
ATOM 994 N N . HIS A 1 132 ? 12.373 5.102 -7.596 1.00 90.62 132 HIS A N 1
ATOM 995 C CA . HIS A 1 132 ? 13.628 5.867 -7.589 1.00 90.62 132 HIS A CA 1
ATOM 996 C C . HIS A 1 132 ? 14.893 5.003 -7.558 1.00 90.62 132 HIS A C 1
ATOM 998 O O . HIS A 1 132 ? 15.995 5.530 -7.694 1.00 90.62 132 HIS A O 1
ATOM 1004 N N . GLY A 1 133 ? 14.752 3.702 -7.330 1.00 88.88 133 GLY A N 1
ATOM 1005 C CA . GLY A 1 133 ? 15.857 2.763 -7.234 1.00 88.88 133 GLY A CA 1
ATOM 1006 C C . GLY A 1 133 ? 16.266 2.165 -8.582 1.00 88.88 133 GLY A C 1
ATOM 1007 O O . GLY A 1 133 ? 15.802 2.597 -9.641 1.00 88.88 133 GLY A O 1
ATOM 1008 N N . PRO A 1 134 ? 17.156 1.157 -8.554 1.00 90.94 134 PRO A N 1
ATOM 1009 C CA . PRO A 1 134 ? 17.506 0.394 -9.745 1.00 90.94 134 PRO A CA 1
ATOM 1010 C C . PRO A 1 134 ? 16.271 -0.293 -10.341 1.00 90.94 134 PRO A C 1
ATOM 1012 O O . PRO A 1 134 ? 15.251 -0.467 -9.667 1.00 90.94 134 PRO A O 1
ATOM 1015 N N . ALA A 1 135 ? 16.380 -0.703 -11.608 1.00 86.50 135 ALA A N 1
ATOM 1016 C CA . ALA A 1 135 ? 15.301 -1.383 -12.316 1.00 86.50 135 ALA A CA 1
ATOM 1017 C C . ALA A 1 135 ? 14.714 -2.520 -11.462 1.00 86.50 135 ALA A C 1
ATOM 1019 O O . ALA A 1 135 ? 15.431 -3.395 -10.977 1.00 86.50 135 ALA A O 1
ATOM 1020 N N . THR A 1 136 ? 13.402 -2.461 -11.237 1.00 90.94 136 THR A N 1
ATOM 1021 C CA . THR A 1 136 ? 12.685 -3.468 -10.454 1.00 90.94 136 THR A CA 1
ATOM 1022 C C . THR A 1 136 ? 12.327 -4.644 -11.350 1.00 90.94 136 THR A C 1
ATOM 1024 O O . THR A 1 136 ? 11.755 -4.450 -12.417 1.00 90.94 136 THR A O 1
ATOM 1027 N N . GLU A 1 137 ? 12.657 -5.857 -10.916 1.00 94.06 137 GLU A N 1
ATOM 1028 C CA . GLU A 1 137 ? 12.339 -7.095 -11.632 1.00 94.06 137 GLU A CA 1
ATOM 1029 C C . GLU A 1 137 ? 10.877 -7.516 -11.420 1.00 94.06 137 GLU A C 1
ATOM 1031 O O . GLU A 1 137 ? 10.295 -7.253 -10.362 1.00 94.06 137 GLU A O 1
ATOM 1036 N N . GLY A 1 138 ? 10.306 -8.240 -12.391 1.00 91.50 138 GLY A N 1
ATOM 1037 C CA . GLY A 1 138 ? 8.911 -8.699 -12.348 1.00 91.50 138 GLY A CA 1
ATOM 1038 C C . GLY A 1 138 ? 8.575 -9.506 -11.093 1.00 91.50 138 GLY A C 1
ATOM 1039 O O . GLY A 1 138 ? 7.577 -9.232 -10.429 1.00 91.50 138 GLY A O 1
ATOM 1040 N N . ARG A 1 139 ? 9.474 -10.402 -10.663 1.00 93.12 139 ARG A N 1
ATOM 1041 C CA . ARG A 1 139 ? 9.308 -11.170 -9.417 1.00 93.12 139 ARG A CA 1
ATOM 1042 C C . ARG A 1 139 ? 9.079 -10.277 -8.192 1.00 93.12 139 ARG A C 1
ATOM 1044 O O . ARG A 1 139 ? 8.160 -10.535 -7.420 1.00 93.12 139 ARG A O 1
ATOM 1051 N N . ARG A 1 140 ? 9.876 -9.213 -8.026 1.00 93.31 140 ARG A N 1
ATOM 1052 C CA . ARG A 1 140 ? 9.730 -8.277 -6.896 1.00 93.31 140 ARG A CA 1
ATOM 1053 C C . ARG A 1 140 ? 8.425 -7.491 -6.977 1.00 93.31 140 ARG A C 1
ATOM 1055 O O . ARG A 1 140 ? 7.809 -7.227 -5.950 1.00 93.31 140 ARG A O 1
ATOM 1062 N N . ALA A 1 141 ? 7.987 -7.133 -8.184 1.00 95.31 141 ALA A N 1
ATOM 1063 C CA . ALA A 1 141 ? 6.690 -6.492 -8.373 1.00 95.31 141 ALA A CA 1
ATOM 1064 C C . ALA A 1 141 ? 5.523 -7.419 -7.998 1.00 95.31 141 ALA A C 1
ATOM 1066 O O . ALA A 1 141 ? 4.578 -6.962 -7.362 1.00 95.31 141 ALA A O 1
ATOM 1067 N N . ARG A 1 142 ? 5.605 -8.724 -8.285 1.00 95.62 142 ARG A N 1
ATOM 1068 C CA . ARG A 1 142 ? 4.587 -9.700 -7.847 1.00 95.62 142 ARG A CA 1
ATOM 1069 C C . ARG A 1 142 ? 4.537 -9.842 -6.330 1.00 95.62 142 ARG A C 1
ATOM 1071 O O . ARG A 1 142 ? 3.455 -9.798 -5.755 1.00 95.62 142 ARG A O 1
ATOM 1078 N N . GLU A 1 143 ? 5.694 -9.941 -5.677 1.00 94.81 143 GLU A N 1
ATOM 1079 C CA . GLU A 1 143 ? 5.782 -9.960 -4.209 1.00 94.81 143 GLU A CA 1
ATOM 1080 C C . GLU A 1 143 ? 5.156 -8.692 -3.595 1.00 94.81 143 GLU A C 1
ATOM 1082 O O . GLU A 1 143 ? 4.398 -8.776 -2.628 1.00 94.81 143 GLU A O 1
ATOM 1087 N N . TYR A 1 144 ? 5.392 -7.525 -4.206 1.00 95.25 144 TYR A N 1
ATOM 1088 C CA . TYR A 1 144 ? 4.770 -6.263 -3.802 1.00 95.25 144 TYR A CA 1
ATOM 1089 C C . TYR A 1 144 ? 3.242 -6.270 -3.941 1.00 95.25 144 TYR A C 1
ATOM 1091 O O . TYR A 1 144 ? 2.537 -5.793 -3.049 1.00 95.25 144 TYR A O 1
ATOM 1099 N N . ILE A 1 145 ? 2.719 -6.784 -5.056 1.00 96.06 145 ILE A N 1
ATOM 1100 C CA . ILE A 1 145 ? 1.274 -6.869 -5.307 1.00 96.06 145 ILE A CA 1
ATOM 1101 C C . ILE A 1 145 ? 0.607 -7.768 -4.266 1.00 96.06 145 ILE A C 1
ATOM 1103 O O . ILE A 1 145 ? -0.375 -7.357 -3.657 1.00 96.06 145 ILE A O 1
ATOM 1107 N N . ILE A 1 146 ? 1.183 -8.941 -3.990 1.00 95.50 146 ILE A N 1
ATOM 1108 C CA . ILE A 1 146 ? 0.664 -9.868 -2.972 1.00 95.50 146 ILE A CA 1
ATOM 1109 C C . ILE A 1 146 ? 0.637 -9.201 -1.591 1.00 95.50 146 ILE A C 1
ATOM 1111 O O . ILE A 1 146 ? -0.347 -9.320 -0.861 1.00 95.50 146 ILE A O 1
ATOM 1115 N N . LEU A 1 147 ? 1.692 -8.462 -1.232 1.00 95.12 147 LEU A N 1
ATOM 1116 C CA . LEU A 1 147 ? 1.728 -7.711 0.023 1.00 95.12 147 LEU A CA 1
ATOM 1117 C C . LEU A 1 147 ? 0.656 -6.610 0.062 1.00 95.12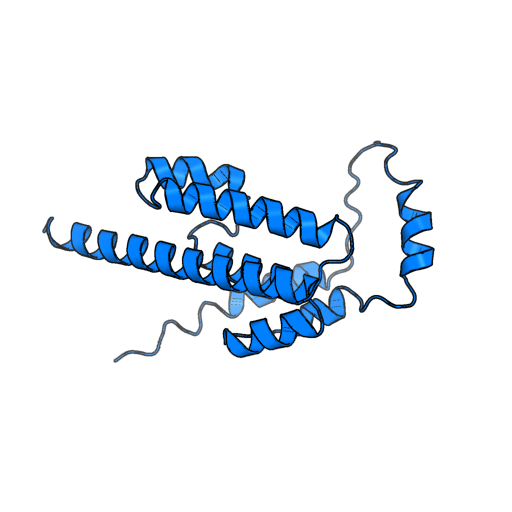 147 LEU A C 1
ATOM 1119 O O . LEU A 1 147 ? 0.010 -6.419 1.090 1.00 95.12 147 LEU A O 1
ATOM 1123 N N . SER A 1 148 ? 0.449 -5.904 -1.051 1.00 95.56 148 SER A N 1
ATOM 1124 C CA . SER A 1 148 ? -0.573 -4.856 -1.162 1.00 95.56 148 SER A CA 1
ATOM 1125 C C . SER A 1 148 ? -1.980 -5.424 -0.976 1.00 95.56 148 SER A C 1
ATOM 1127 O O . SER A 1 148 ? -2.790 -4.833 -0.262 1.00 95.56 148 SER A O 1
ATOM 1129 N N . GLU A 1 149 ? -2.243 -6.602 -1.540 1.00 95.06 149 GLU A N 1
ATOM 1130 C CA . GLU A 1 149 ? -3.516 -7.309 -1.397 1.00 95.06 149 GLU A CA 1
ATOM 1131 C C . GLU A 1 149 ? -3.742 -7.802 0.037 1.00 95.06 149 GLU A C 1
ATOM 1133 O O . GLU A 1 149 ? -4.823 -7.633 0.601 1.00 95.06 149 GLU A O 1
ATOM 1138 N N . ALA A 1 150 ? -2.700 -8.326 0.691 1.00 93.88 150 ALA A N 1
ATOM 1139 C CA . ALA A 1 150 ? -2.774 -8.701 2.102 1.00 93.88 150 ALA A CA 1
ATOM 1140 C C . ALA A 1 150 ? -3.119 -7.496 3.001 1.00 93.88 150 ALA A C 1
ATOM 1142 O O . ALA A 1 150 ? -3.917 -7.624 3.934 1.00 93.88 150 ALA A O 1
ATOM 1143 N N . VAL A 1 151 ? -2.571 -6.312 2.700 1.00 94.00 151 VAL A N 1
ATOM 1144 C CA . VAL A 1 151 ? -2.907 -5.063 3.402 1.00 94.00 151 VAL A CA 1
ATOM 1145 C C . VAL A 1 151 ? -4.349 -4.638 3.124 1.00 94.00 151 VAL A C 1
ATOM 1147 O O . VAL A 1 151 ? -5.071 -4.309 4.065 1.00 94.00 151 VAL A O 1
ATOM 1150 N N . LEU A 1 152 ? -4.812 -4.688 1.872 1.00 92.38 152 LEU A N 1
ATOM 1151 C CA . LEU A 1 152 ? -6.213 -4.416 1.524 1.00 92.38 152 LEU A CA 1
ATOM 1152 C C . LEU A 1 152 ? -7.180 -5.327 2.283 1.00 92.38 152 LEU A C 1
ATOM 1154 O O . LEU A 1 152 ? -8.170 -4.854 2.853 1.00 92.38 152 LEU A O 1
ATOM 1158 N N . TYR A 1 153 ? -6.863 -6.617 2.352 1.00 91.44 153 TYR A N 1
ATOM 1159 C CA . TYR A 1 153 ? -7.627 -7.582 3.124 1.00 91.44 153 TYR A CA 1
ATOM 1160 C C . TYR A 1 153 ? -7.657 -7.211 4.614 1.00 91.44 153 TYR A C 1
ATOM 1162 O O . TYR A 1 153 ? -8.744 -7.110 5.189 1.00 91.44 153 TYR A O 1
ATOM 1170 N N . ALA A 1 154 ? -6.510 -6.919 5.235 1.00 92.06 154 ALA A N 1
ATOM 1171 C CA . ALA A 1 154 ? -6.433 -6.518 6.644 1.00 92.06 154 ALA A CA 1
ATOM 1172 C C . ALA A 1 154 ? -7.242 -5.238 6.948 1.00 92.06 154 ALA A C 1
ATOM 1174 O O . ALA A 1 154 ? -7.978 -5.168 7.941 1.00 92.06 154 ALA A O 1
ATOM 1175 N N . LEU A 1 155 ? -7.192 -4.252 6.047 1.00 90.38 155 LEU A N 1
ATOM 1176 C CA . LEU A 1 155 ? -7.993 -3.028 6.129 1.00 90.38 155 LEU A CA 1
ATOM 1177 C C . LEU A 1 155 ? -9.497 -3.324 6.048 1.00 90.38 155 LEU A C 1
ATOM 1179 O O . LEU A 1 155 ? -10.290 -2.732 6.786 1.00 90.38 155 LEU A O 1
ATOM 1183 N N . SER A 1 156 ? -9.907 -4.258 5.184 1.00 90.50 156 SER A N 1
ATOM 1184 C CA . SER A 1 156 ? -11.312 -4.663 5.053 1.00 90.50 156 SER A CA 1
ATOM 1185 C C . SER A 1 156 ? -11.848 -5.334 6.325 1.00 90.50 156 SER A C 1
ATOM 1187 O O . SER A 1 156 ? -12.953 -5.009 6.769 1.00 90.50 156 SER A O 1
ATOM 1189 N N . GLN A 1 157 ? -11.039 -6.182 6.970 1.00 91.31 157 GLN A N 1
ATOM 1190 C CA . GLN A 1 157 ? -11.385 -6.846 8.231 1.00 91.31 157 GLN A CA 1
ATOM 1191 C C . GLN A 1 157 ? -11.531 -5.832 9.371 1.00 91.31 157 GLN A C 1
ATOM 1193 O O . GLN A 1 157 ? -12.513 -5.856 10.116 1.00 91.31 157 GLN A O 1
ATOM 1198 N N . SER A 1 158 ? -10.613 -4.864 9.442 1.00 89.06 158 SER A N 1
ATOM 1199 C CA . SER A 1 158 ? -10.647 -3.782 10.435 1.00 89.06 158 SER A CA 1
ATOM 1200 C C . SER A 1 158 ? -11.890 -2.892 10.298 1.00 89.06 158 SER A C 1
ATOM 1202 O O . SER A 1 158 ? -12.444 -2.419 11.294 1.00 89.06 158 SER A O 1
ATOM 1204 N N . LYS A 1 159 ? -12.375 -2.681 9.066 1.00 86.38 159 LYS A N 1
ATOM 1205 C CA . LYS A 1 159 ? -13.636 -1.970 8.794 1.00 86.38 159 LYS A CA 1
ATOM 1206 C C . LYS A 1 159 ? -14.867 -2.785 9.208 1.00 86.38 159 LYS A C 1
ATOM 1208 O O . LYS A 1 159 ? -15.822 -2.208 9.728 1.00 86.38 159 LYS A O 1
ATOM 1213 N N . GLY A 1 160 ? -14.856 -4.100 8.986 1.00 84.81 160 GLY A N 1
ATOM 1214 C CA . GLY A 1 160 ? -15.948 -5.004 9.361 1.00 84.81 160 GLY A CA 1
ATOM 1215 C C . GLY A 1 160 ? -16.155 -5.088 10.873 1.00 84.81 160 GLY A C 1
ATOM 1216 O O . GLY A 1 160 ? -17.276 -4.899 11.345 1.00 84.81 160 GLY A O 1
ATOM 1217 N N . ALA A 1 161 ? -15.069 -5.269 11.631 1.00 83.56 161 ALA A N 1
ATOM 1218 C CA . ALA A 1 161 ? -15.105 -5.358 13.093 1.00 83.56 161 ALA A CA 1
ATOM 1219 C C . ALA A 1 161 ? -15.772 -4.134 13.747 1.00 83.56 161 ALA A C 1
ATOM 1221 O O . ALA A 1 161 ? -16.531 -4.263 14.704 1.00 83.56 161 ALA A O 1
ATOM 1222 N N . ARG A 1 162 ? -15.552 -2.938 13.188 1.00 81.75 162 ARG A N 1
ATOM 1223 C CA . ARG A 1 162 ? -16.117 -1.695 13.726 1.00 81.75 162 ARG A CA 1
ATOM 1224 C C . ARG A 1 162 ? -17.597 -1.494 13.440 1.00 81.75 162 ARG A C 1
ATOM 1226 O O . ARG A 1 162 ? -18.282 -0.914 14.275 1.00 81.75 162 ARG A O 1
ATOM 1233 N N . ARG A 1 163 ? -18.111 -1.988 12.309 1.00 83.44 163 ARG A N 1
ATOM 1234 C CA . ARG A 1 163 ? -19.557 -1.926 12.030 1.00 83.44 163 ARG A CA 1
ATOM 1235 C C . ARG A 1 163 ? -20.363 -2.745 13.036 1.00 83.44 163 ARG A C 1
ATOM 1237 O O . ARG A 1 163 ? -21.430 -2.302 13.433 1.00 83.44 163 ARG A O 1
ATOM 1244 N N . GLY A 1 164 ? -19.828 -3.882 13.488 1.00 83.25 164 GLY A N 1
ATOM 1245 C CA . GLY A 1 164 ? -20.472 -4.683 14.534 1.00 83.25 164 GLY A CA 1
ATOM 1246 C C . GLY A 1 164 ? -20.546 -3.957 15.881 1.00 83.25 164 GLY A C 1
ATOM 1247 O O . GLY A 1 164 ? -21.559 -4.023 16.562 1.00 83.25 164 GLY A O 1
ATOM 1248 N N . GLN A 1 165 ? -19.512 -3.188 16.237 1.00 81.38 165 GLN A N 1
ATOM 1249 C CA . GLN A 1 165 ? -19.443 -2.507 17.534 1.00 81.38 165 GLN A CA 1
ATOM 1250 C C . GLN A 1 165 ? -20.413 -1.320 17.666 1.00 81.38 165 GLN A C 1
ATOM 1252 O O . GLN A 1 165 ? -20.816 -0.978 18.774 1.00 81.38 165 GLN A O 1
ATOM 1257 N N . THR A 1 166 ? -20.796 -0.680 16.557 1.00 80.25 166 THR A N 1
ATOM 1258 C CA . THR A 1 166 ? -21.764 0.431 16.580 1.00 80.25 166 THR A CA 1
ATOM 1259 C C . THR A 1 166 ? -23.215 -0.017 16.743 1.00 80.25 166 THR A C 1
ATOM 1261 O O . THR A 1 166 ? -24.036 0.793 17.174 1.00 80.25 166 THR A O 1
ATOM 1264 N N . ASP A 1 167 ? -23.531 -1.273 16.420 1.00 81.50 167 ASP A N 1
ATOM 1265 C CA . ASP A 1 167 ? -24.903 -1.790 16.470 1.00 81.50 167 ASP A CA 1
ATOM 1266 C C . ASP A 1 167 ? -25.285 -2.318 17.868 1.00 81.50 167 ASP A C 1
ATOM 1268 O O . ASP A 1 167 ? -26.448 -2.214 18.243 1.00 81.50 167 ASP A O 1
ATOM 1272 N N . ASP A 1 168 ? -24.318 -2.762 18.683 1.00 77.75 168 ASP A N 1
ATOM 1273 C CA . ASP A 1 168 ? -24.552 -3.257 20.057 1.00 77.75 168 ASP A CA 1
ATOM 1274 C C . ASP A 1 168 ? -24.790 -2.145 21.104 1.00 77.75 168 ASP A C 1
ATOM 1276 O O . ASP A 1 168 ? -25.137 -2.421 22.252 1.00 77.75 168 ASP A O 1
ATOM 1280 N N . ALA A 1 169 ? -24.596 -0.875 20.739 1.00 74.38 169 ALA A N 1
ATOM 1281 C CA . ALA A 1 169 ? -24.742 0.270 21.644 1.00 74.38 169 ALA A CA 1
ATOM 1282 C C . ALA A 1 169 ? -26.138 0.935 21.602 1.00 74.38 169 ALA A C 1
ATOM 1284 O O . ALA A 1 169 ? -26.292 2.053 22.104 1.00 74.38 169 ALA A O 1
ATOM 1285 N N . ARG A 1 170 ? -27.139 0.295 20.982 1.00 67.81 170 ARG A N 1
ATOM 1286 C CA . ARG A 1 170 ? -28.522 0.791 20.846 1.00 67.81 170 ARG A CA 1
ATOM 1287 C C . ARG A 1 170 ? -29.533 -0.157 21.469 1.00 67.81 170 ARG A C 1
ATOM 1289 O O . ARG A 1 170 ? -30.503 0.378 22.048 1.00 67.81 170 ARG A O 1
#

Foldseek 3Di:
DDDPPPPVVPPVVVVVVVVVPDDPPDPPDDDDPPPDPVVVVCVVVVPPDPDPVVLVPCPPQPPDLVVLLVCLQVPLLSSLVSLLVVLQVLDPPSVPDPLVVCLVVCCVVLQAPVVLSVLNVVSVVLNCCCVPNPPDHSVSSNVSNVSSVVSSVRNVVSVVVVVVVVVVVD

Secondary structure (DSSP, 8-state):
----SSSTTHHHHHHHHHHHHS-------------TTHHHHHHHHTTTSPPHHHHTT-SS---SHHHHHHHHHH-HHHHHHHHHHHHHHTSTTTTTS-HHHHHHHHHHTTSS-HHHHHHHHHHHHHHHHHHHSSPPPHHHHHHHHHHHHHHHHHHHHHHHHHHHHHHTT-

pLDDT: mean 74.26, std 21.58, range [38.56, 96.06]

Radius of gyration: 19.32 Å; chains: 1; bounding box: 55×42×48 Å

Sequence (170 aa):
MAGHHRVLRGTFRRQIRTLLEGPIKRWKAGPFEFENEWGKAREQVGQSVPTRAALASHDDGPDDLDDLLDLAEKAPVPAILAAYQAAVAGIDGAQTASIPKLSPALVELGWIDPKTDDALAGLVTLRNLAAHGPATEGRRAREYIILSEAVLYALSQSKGARRGQTDDAR